Protein AF-A0A358M5G0-F1 (afdb_monomer_lite)

Secondary structure (DSSP, 8-state):
-HHHHHHHHHHHHHHHHHHHHHHHHHHHHHHHHHHHHHHHHTS-HHHHHHS-HHHHHHHHHHHHHHHHHHHHHHHHHHHH--

Sequence (82 aa):
GLYLVLRAIDAAANYYMASTGHIMGTRIETDMRRDLFVHLQKLSFSYYDSAKVGQIMSRITTDLFDVTEFAHHCPEEFFIAG

Radius of gyration: 19.42 Å; chains: 1; bounding box: 41×15×60 Å

Structure (mmCIF, N/CA/C/O backbone):
data_AF-A0A358M5G0-F1
#
_entry.id   AF-A0A358M5G0-F1
#
loop_
_atom_site.group_PDB
_atom_site.id
_atom_site.type_symbol
_atom_site.label_atom_id
_atom_site.label_alt_id
_atom_site.label_comp_id
_atom_site.label_asym_id
_atom_site.label_entity_id
_atom_site.label_seq_id
_atom_site.pdbx_PDB_ins_code
_atom_site.Cartn_x
_atom_site.Cartn_y
_atom_site.Cartn_z
_atom_site.occupancy
_atom_site.B_iso_or_equiv
_atom_site.auth_seq_id
_atom_site.auth_comp_id
_atom_site.auth_asym_id
_atom_site.auth_atom_id
_atom_si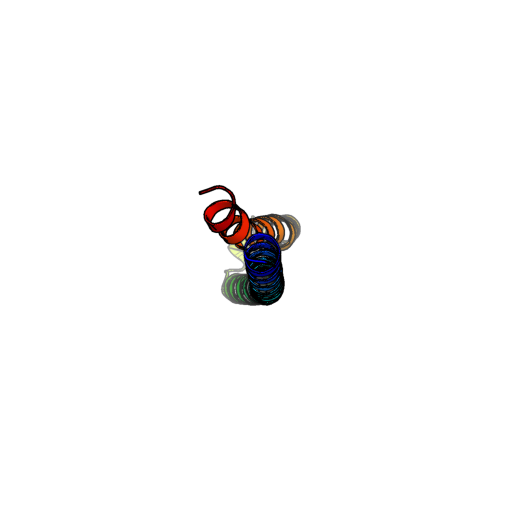te.pdbx_PDB_model_num
ATOM 1 N N . GLY A 1 1 ? 23.707 0.281 -33.034 1.00 74.44 1 GLY A N 1
ATOM 2 C CA . GLY A 1 1 ? 22.542 -0.578 -33.325 1.00 74.44 1 GLY A CA 1
ATOM 3 C C . GLY A 1 1 ? 22.092 -1.317 -32.083 1.00 74.44 1 GLY A C 1
ATOM 4 O O . GLY A 1 1 ? 21.172 -0.859 -31.428 1.00 74.44 1 GLY A O 1
ATOM 5 N N . LEU A 1 2 ? 22.791 -2.396 -31.718 1.00 87.75 2 LEU A N 1
ATOM 6 C CA . LEU A 1 2 ? 22.438 -3.291 -30.605 1.00 87.75 2 LEU A CA 1
ATOM 7 C C . LEU A 1 2 ? 22.233 -2.587 -29.249 1.00 87.75 2 LEU A C 1
ATOM 9 O O . LEU A 1 2 ? 21.240 -2.837 -28.580 1.00 87.75 2 LEU A O 1
ATOM 13 N N . TYR A 1 3 ? 23.115 -1.653 -28.882 1.00 89.25 3 TYR A N 1
ATOM 14 C CA . TYR A 1 3 ? 22.997 -0.895 -27.627 1.00 89.25 3 TYR A CA 1
ATOM 15 C C . TYR A 1 3 ? 21.691 -0.086 -27.518 1.00 89.25 3 TYR A C 1
ATOM 17 O O . TYR A 1 3 ? 21.068 -0.054 -26.462 1.00 89.25 3 TYR A O 1
ATOM 25 N N . LEU A 1 4 ? 21.241 0.529 -28.619 1.00 90.38 4 LEU A N 1
ATOM 26 C CA . LEU A 1 4 ? 19.988 1.294 -28.642 1.00 90.38 4 LEU A CA 1
ATOM 27 C C . LEU A 1 4 ? 18.767 0.382 -28.509 1.00 90.38 4 LEU A C 1
ATOM 29 O O . LEU A 1 4 ? 17.808 0.746 -27.839 1.00 90.38 4 LEU A O 1
ATOM 33 N N . VAL A 1 5 ? 18.820 -0.809 -29.110 1.00 90.81 5 VAL A N 1
ATOM 34 C CA . VAL A 1 5 ? 17.753 -1.812 -28.994 1.00 90.81 5 VAL A CA 1
ATOM 35 C C . VAL A 1 5 ? 17.652 -2.323 -27.557 1.00 90.81 5 VAL A C 1
ATOM 37 O O . VAL A 1 5 ? 16.557 -2.362 -27.010 1.00 90.81 5 VAL A O 1
ATOM 40 N N . LEU A 1 6 ? 18.782 -2.634 -26.915 1.00 89.19 6 LEU A N 1
ATOM 41 C CA . LEU A 1 6 ? 18.807 -3.055 -25.511 1.00 89.19 6 LEU A CA 1
ATOM 42 C C . LEU A 1 6 ? 18.267 -1.962 -24.579 1.00 89.19 6 LEU A C 1
ATOM 44 O O . LEU A 1 6 ? 17.400 -2.237 -23.760 1.00 89.19 6 LEU A O 1
ATOM 48 N N . ARG A 1 7 ? 18.683 -0.702 -24.763 1.00 89.75 7 ARG A N 1
ATOM 49 C CA . ARG A 1 7 ? 18.152 0.432 -23.986 1.00 89.75 7 ARG A CA 1
ATOM 50 C C . ARG A 1 7 ? 16.651 0.651 -24.184 1.00 89.75 7 ARG A C 1
ATOM 52 O O . ARG A 1 7 ? 15.974 1.032 -23.236 1.00 89.75 7 ARG A O 1
ATOM 59 N N . ALA A 1 8 ? 16.128 0.415 -25.386 1.00 90.25 8 ALA A N 1
ATOM 60 C CA . ALA A 1 8 ? 14.694 0.510 -25.646 1.00 90.25 8 ALA A CA 1
ATOM 61 C C . ALA A 1 8 ? 13.906 -0.608 -24.939 1.00 90.25 8 ALA A C 1
ATOM 63 O O . ALA A 1 8 ? 12.836 -0.345 -24.393 1.00 90.25 8 ALA A O 1
ATOM 64 N N . ILE A 1 9 ? 14.449 -1.830 -24.912 1.00 88.06 9 ILE A N 1
ATOM 65 C CA . ILE A 1 9 ? 13.855 -2.966 -24.192 1.00 88.06 9 ILE A CA 1
ATOM 66 C C . ILE A 1 9 ? 13.877 -2.712 -22.682 1.00 88.06 9 ILE A C 1
ATOM 68 O O . ILE A 1 9 ? 12.836 -2.848 -22.043 1.00 88.06 9 ILE A O 1
ATOM 72 N N . ASP A 1 10 ? 15.012 -2.268 -22.131 1.00 85.81 10 ASP A N 1
ATOM 73 C CA . ASP A 1 10 ? 15.133 -1.902 -20.714 1.00 85.81 10 ASP A CA 1
ATOM 74 C C . ASP A 1 10 ? 14.093 -0.838 -20.337 1.00 85.81 10 ASP A C 1
ATOM 76 O O . ASP A 1 10 ? 13.382 -0.972 -19.344 1.00 85.81 10 ASP A O 1
ATOM 80 N N . ALA A 1 11 ? 13.962 0.220 -21.141 1.00 86.12 11 ALA A N 1
ATOM 81 C CA . ALA A 1 11 ? 13.001 1.289 -20.880 1.00 86.12 11 ALA A CA 1
ATOM 82 C C . ALA A 1 11 ? 11.547 0.786 -20.902 1.00 86.12 11 ALA A C 1
ATOM 84 O O . ALA A 1 11 ? 10.753 1.159 -20.039 1.00 86.12 11 ALA A O 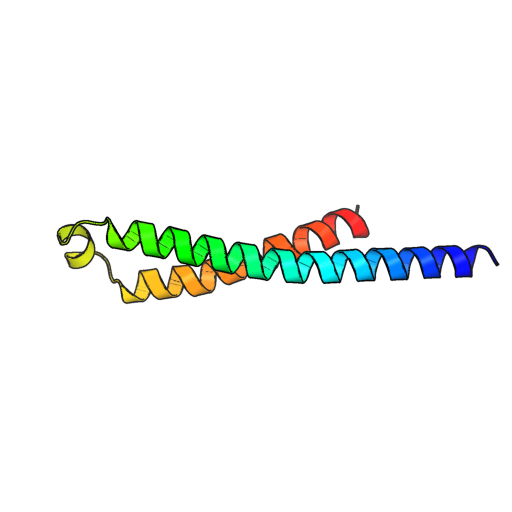1
ATOM 85 N N . ALA A 1 12 ? 11.199 -0.082 -21.856 1.00 86.06 12 ALA A N 1
ATOM 86 C CA . ALA A 1 12 ? 9.861 -0.657 -21.955 1.00 86.06 12 ALA A CA 1
ATOM 87 C C . ALA A 1 12 ? 9.542 -1.599 -20.781 1.00 86.06 12 ALA A C 1
ATOM 89 O O . ALA A 1 12 ? 8.441 -1.541 -20.232 1.00 86.06 12 ALA A O 1
ATOM 90 N N . ALA A 1 13 ? 10.504 -2.429 -20.370 1.00 83.50 13 ALA A N 1
ATOM 91 C CA . ALA A 1 13 ? 10.356 -3.334 -19.234 1.00 83.50 13 ALA A CA 1
ATOM 92 C C . ALA A 1 13 ? 10.172 -2.563 -17.917 1.00 83.50 13 ALA A C 1
ATOM 94 O O . ALA A 1 13 ? 9.237 -2.849 -17.171 1.00 83.50 13 ALA A O 1
ATOM 95 N N . ASN A 1 14 ? 10.993 -1.535 -17.677 1.00 81.12 14 ASN A N 1
ATOM 96 C CA . ASN A 1 14 ? 10.867 -0.668 -16.502 1.00 81.12 14 ASN A CA 1
ATOM 97 C C . ASN A 1 14 ? 9.524 0.071 -16.477 1.00 81.12 14 ASN A C 1
ATOM 99 O O . ASN A 1 14 ? 8.852 0.107 -15.450 1.00 81.12 14 ASN A O 1
ATOM 103 N N . TYR A 1 15 ? 9.078 0.598 -17.622 1.00 83.56 15 TYR A N 1
ATOM 104 C CA . TYR A 1 15 ? 7.780 1.267 -17.720 1.00 83.56 15 TYR A CA 1
ATOM 105 C C . TYR A 1 15 ? 6.608 0.325 -17.403 1.00 83.56 15 TYR A C 1
ATOM 107 O O . TYR A 1 15 ? 5.699 0.683 -16.650 1.00 83.56 15 TYR A O 1
ATOM 115 N N . TYR A 1 16 ? 6.636 -0.893 -17.948 1.00 84.06 16 TYR A N 1
ATOM 116 C CA . TYR A 1 16 ? 5.607 -1.898 -17.688 1.00 84.06 16 TYR A CA 1
ATOM 117 C C . TYR A 1 16 ? 5.579 -2.327 -16.215 1.00 84.06 16 TYR A C 1
ATOM 119 O O . TYR A 1 16 ? 4.503 -2.452 -15.621 1.00 84.06 16 TYR A O 1
ATOM 127 N N . MET A 1 17 ? 6.757 -2.516 -15.618 1.00 81.12 17 MET A N 1
ATOM 128 C CA . MET A 1 17 ? 6.909 -2.906 -14.219 1.00 81.12 17 MET A CA 1
ATOM 129 C C . MET A 1 17 ? 6.386 -1.820 -13.275 1.00 81.12 17 MET A C 1
ATOM 131 O O . MET A 1 17 ? 5.536 -2.115 -12.439 1.00 81.12 17 MET A O 1
ATOM 135 N N . ALA A 1 18 ? 6.789 -0.562 -13.477 1.00 79.44 18 ALA A N 1
ATOM 136 C CA . ALA A 1 18 ? 6.334 0.570 -12.669 1.00 79.44 18 ALA A CA 1
ATOM 137 C C . ALA A 1 18 ? 4.812 0.782 -12.770 1.00 79.44 18 ALA A C 1
ATOM 139 O O . ALA A 1 18 ? 4.123 0.987 -11.768 1.00 79.44 18 ALA A O 1
ATOM 140 N N . SER A 1 19 ? 4.252 0.675 -13.981 1.00 81.50 19 SER A N 1
ATOM 141 C CA . SER A 1 19 ? 2.805 0.808 -14.186 1.00 81.50 19 SER A CA 1
ATOM 142 C C . SER A 1 19 ? 2.024 -0.303 -13.479 1.00 81.50 19 SER A C 1
ATOM 144 O O . SER A 1 19 ? 1.034 -0.034 -12.792 1.00 81.50 19 SER A O 1
ATOM 146 N N . THR A 1 20 ? 2.495 -1.547 -13.592 1.00 80.75 20 THR A N 1
ATOM 147 C CA . THR A 1 20 ? 1.872 -2.697 -12.929 1.00 80.75 20 THR A CA 1
ATOM 148 C C . THR A 1 20 ? 1.997 -2.595 -11.407 1.00 80.75 20 THR A C 1
ATOM 150 O O . THR A 1 20 ? 1.015 -2.841 -10.708 1.00 80.75 20 THR A O 1
ATOM 153 N N . GLY A 1 21 ? 3.153 -2.161 -10.894 1.00 81.56 21 GLY A N 1
ATOM 154 C CA . GLY A 1 21 ? 3.400 -1.954 -9.465 1.00 81.56 21 GLY A CA 1
ATOM 155 C C . GLY A 1 21 ? 2.438 -0.944 -8.839 1.00 81.56 21 GLY A C 1
ATOM 156 O O . GLY A 1 21 ? 1.863 -1.206 -7.783 1.00 81.56 21 GLY A O 1
ATOM 157 N N . HIS A 1 22 ? 2.158 0.172 -9.521 1.00 83.06 22 HIS A N 1
ATOM 158 C CA . HIS A 1 22 ? 1.232 1.190 -9.008 1.00 83.06 22 HIS A CA 1
ATOM 159 C C . HIS A 1 22 ? -0.212 0.690 -8.917 1.00 83.06 22 HIS A C 1
ATOM 161 O O . HIS A 1 22 ? -0.898 0.872 -7.905 1.00 83.06 22 HIS A O 1
ATOM 167 N N . ILE A 1 23 ? -0.672 0.010 -9.967 1.00 85.94 23 ILE A N 1
ATOM 168 C CA . ILE A 1 23 ? -2.025 -0.550 -10.013 1.00 85.94 23 ILE A CA 1
ATOM 169 C C . ILE A 1 23 ? -2.169 -1.680 -8.988 1.00 85.94 23 ILE A C 1
ATOM 171 O O . ILE A 1 23 ? -3.213 -1.805 -8.351 1.00 85.94 23 ILE A O 1
ATOM 175 N N . MET A 1 24 ? -1.132 -2.500 -8.813 1.00 85.06 24 MET A N 1
ATOM 176 C CA . MET A 1 24 ? -1.129 -3.552 -7.804 1.00 85.06 24 MET A CA 1
ATOM 177 C C . MET A 1 24 ? -1.187 -2.960 -6.394 1.00 85.06 24 MET A C 1
ATOM 179 O O . MET A 1 24 ? -2.065 -3.342 -5.628 1.00 85.06 24 MET A O 1
ATOM 183 N N . GLY A 1 25 ? -0.316 -2.000 -6.072 1.00 84.00 25 GLY A N 1
ATOM 184 C CA . GLY A 1 25 ? -0.255 -1.397 -4.742 1.00 84.00 25 GLY A CA 1
ATOM 185 C C . GLY A 1 25 ? -1.601 -0.810 -4.308 1.00 84.00 25 GLY A C 1
ATOM 186 O O . GLY A 1 25 ? -2.145 -1.184 -3.273 1.00 84.00 25 GLY A O 1
ATOM 187 N N . THR A 1 26 ? -2.213 0.015 -5.158 1.00 86.19 26 THR A N 1
ATOM 188 C CA . THR A 1 26 ? -3.526 0.623 -4.864 1.00 86.19 26 THR A CA 1
ATOM 189 C C . THR A 1 26 ? -4.636 -0.407 -4.610 1.00 86.19 26 THR A C 1
ATOM 191 O O . THR A 1 26 ? -5.506 -0.192 -3.760 1.00 86.19 26 THR A O 1
ATOM 194 N N . ARG A 1 27 ? -4.612 -1.553 -5.304 1.00 88.31 27 ARG A N 1
ATOM 195 C CA . ARG A 1 27 ? -5.560 -2.654 -5.067 1.00 88.31 27 ARG A CA 1
ATOM 196 C C . ARG A 1 27 ? -5.302 -3.358 -3.740 1.00 88.31 27 ARG A C 1
ATOM 198 O O . ARG A 1 27 ? -6.257 -3.584 -3.004 1.00 88.31 27 ARG A O 1
ATOM 205 N N . ILE A 1 28 ? -4.040 -3.652 -3.422 1.00 87.38 28 ILE A N 1
ATOM 206 C CA . ILE A 1 28 ? -3.666 -4.290 -2.153 1.00 87.38 28 ILE A CA 1
ATOM 207 C C . ILE A 1 28 ? -4.074 -3.388 -0.980 1.00 87.38 28 ILE A C 1
ATOM 209 O O . ILE A 1 28 ? -4.728 -3.872 -0.059 1.00 87.38 28 ILE A O 1
ATOM 213 N N . GLU A 1 29 ? -3.785 -2.081 -1.026 1.00 88.94 29 GLU A N 1
ATOM 214 C CA . GLU A 1 29 ? -4.218 -1.141 0.022 1.00 88.94 29 GLU A CA 1
ATOM 215 C C . GLU A 1 29 ? -5.741 -1.196 0.219 1.00 88.94 29 GLU A C 1
ATOM 217 O O . GLU A 1 29 ? -6.235 -1.313 1.343 1.00 88.94 29 GLU A O 1
ATOM 222 N N . THR A 1 30 ? -6.493 -1.158 -0.884 1.00 90.38 30 THR A N 1
ATOM 223 C CA . THR A 1 30 ? -7.961 -1.174 -0.861 1.00 90.38 30 THR A CA 1
ATOM 224 C C . THR A 1 30 ? -8.506 -2.458 -0.234 1.00 90.38 30 THR A C 1
ATOM 226 O O . THR A 1 30 ? -9.388 -2.393 0.628 1.00 90.38 30 THR A O 1
ATO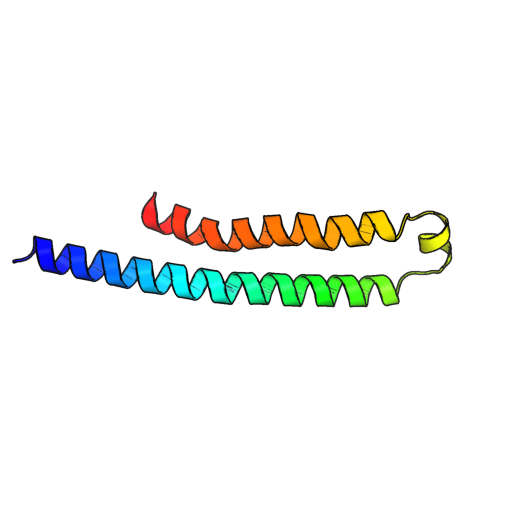M 229 N N . ASP A 1 31 ? -7.973 -3.615 -0.627 1.00 91.62 31 ASP A N 1
ATOM 230 C CA . ASP A 1 31 ? -8.405 -4.914 -0.108 1.00 91.62 31 ASP A CA 1
ATOM 231 C C . ASP A 1 31 ? -8.059 -5.061 1.379 1.00 91.62 31 ASP A C 1
ATOM 233 O O . ASP A 1 31 ? -8.922 -5.418 2.183 1.00 91.62 31 ASP A O 1
ATOM 237 N N . MET A 1 32 ? -6.846 -4.675 1.787 1.00 90.62 32 MET A N 1
ATOM 238 C CA . MET A 1 32 ? -6.432 -4.725 3.191 1.00 90.62 32 MET A CA 1
ATOM 239 C C . MET A 1 32 ? -7.301 -3.821 4.079 1.00 90.62 32 MET A C 1
ATOM 241 O O . MET A 1 32 ? -7.753 -4.246 5.147 1.00 90.62 32 MET A O 1
ATOM 245 N N . ARG A 1 33 ? -7.603 -2.590 3.635 1.00 91.19 33 ARG A N 1
ATOM 246 C CA . ARG A 1 33 ? -8.503 -1.675 4.364 1.00 91.19 33 ARG A CA 1
ATOM 247 C C . ARG A 1 33 ? -9.899 -2.266 4.515 1.00 91.19 33 ARG A C 1
ATOM 249 O O . ARG A 1 33 ? -10.507 -2.138 5.580 1.00 91.19 33 ARG A O 1
ATOM 256 N N . ARG A 1 34 ? -10.408 -2.916 3.466 1.00 91.69 34 ARG A N 1
ATOM 257 C CA . ARG A 1 34 ? -11.719 -3.569 3.479 1.00 91.69 34 ARG A CA 1
ATOM 258 C C . ARG A 1 34 ? -11.760 -4.728 4.471 1.00 91.69 34 ARG A C 1
ATOM 260 O O . ARG A 1 34 ? -12.687 -4.787 5.280 1.00 91.69 34 ARG A O 1
ATOM 267 N N . ASP A 1 35 ? -10.772 -5.612 4.439 1.00 91.69 35 ASP A N 1
ATOM 268 C CA . ASP A 1 35 ? -10.716 -6.785 5.313 1.00 91.69 35 ASP A CA 1
ATOM 269 C C . ASP A 1 35 ? -10.595 -6.392 6.787 1.00 91.69 35 ASP A C 1
ATOM 271 O O . ASP A 1 35 ? -11.326 -6.910 7.637 1.00 91.69 35 ASP A O 1
ATOM 275 N N . LEU A 1 36 ? -9.749 -5.404 7.092 1.00 89.25 36 LEU A N 1
ATOM 276 C CA . LEU A 1 36 ? -9.608 -4.871 8.446 1.00 89.25 36 LEU A CA 1
ATOM 277 C C . LEU A 1 36 ? -10.898 -4.207 8.932 1.00 89.25 36 LEU A C 1
ATOM 279 O O . LEU A 1 36 ? -11.320 -4.437 10.066 1.00 89.25 36 LEU A O 1
ATOM 283 N N . PHE A 1 37 ? -11.586 -3.456 8.072 1.00 89.00 37 PHE A N 1
ATOM 284 C CA . PHE A 1 37 ? -12.878 -2.867 8.417 1.00 89.00 37 PHE A CA 1
ATOM 285 C C . PHE A 1 37 ? -13.956 -3.928 8.691 1.00 89.00 37 PHE A C 1
ATOM 287 O O . PHE A 1 37 ? -14.747 -3.790 9.628 1.00 89.00 37 PHE A O 1
ATOM 294 N N . VAL A 1 38 ? -13.995 -5.013 7.913 1.00 91.56 38 VAL A N 1
ATOM 295 C CA . VAL A 1 38 ? -14.906 -6.146 8.154 1.00 91.56 38 VAL A CA 1
ATOM 296 C C . VAL A 1 38 ? -14.556 -6.872 9.453 1.00 91.56 38 VAL A C 1
ATOM 298 O O . VAL A 1 38 ? -15.456 -7.281 10.189 1.00 91.56 38 VAL A O 1
ATOM 301 N N . HIS A 1 39 ? -13.269 -7.027 9.758 1.00 89.50 39 HIS A N 1
ATOM 302 C CA . HIS A 1 39 ? -12.818 -7.648 10.999 1.00 89.50 39 HIS A CA 1
ATOM 303 C C . HIS A 1 39 ? -13.237 -6.830 12.227 1.00 89.50 39 HIS A C 1
ATOM 305 O O . HIS A 1 39 ? -13.795 -7.386 13.173 1.00 89.50 39 HIS A O 1
ATOM 311 N N . LEU A 1 40 ? -13.059 -5.507 12.181 1.00 87.06 40 LEU A N 1
ATOM 312 C CA . LEU A 1 40 ? -13.485 -4.605 13.251 1.00 87.06 40 LEU A CA 1
ATOM 313 C C . LEU A 1 40 ? -14.997 -4.692 13.503 1.00 87.06 40 LEU A C 1
ATOM 315 O O . LEU A 1 40 ? -15.435 -4.788 14.647 1.00 87.06 40 LEU A O 1
ATOM 319 N N . GLN A 1 41 ? -15.823 -4.770 12.463 1.00 87.38 41 GLN A N 1
ATOM 320 C CA . GLN A 1 41 ? -17.275 -4.902 12.649 1.00 87.38 41 GLN A CA 1
ATOM 321 C C . GLN A 1 41 ? -17.704 -6.173 13.404 1.00 87.38 41 GLN A C 1
ATOM 323 O O . GLN A 1 41 ? -18.793 -6.202 13.971 1.00 87.38 41 GLN A O 1
ATOM 328 N N . LYS A 1 42 ? -16.872 -7.221 13.426 1.00 89.81 42 LYS A N 1
ATOM 329 C CA . LYS A 1 42 ? -17.158 -8.488 14.123 1.00 89.81 42 LYS A CA 1
ATOM 330 C C . LYS A 1 42 ? -16.672 -8.511 15.576 1.00 89.81 42 LYS A C 1
ATOM 332 O O . LYS A 1 42 ? -16.926 -9.484 16.285 1.00 89.81 42 LYS A O 1
ATOM 337 N N . LEU A 1 43 ? -15.950 -7.484 16.016 1.00 87.69 43 LEU A N 1
ATOM 338 C CA . LEU A 1 43 ? -15.350 -7.427 17.344 1.00 87.69 43 LEU A CA 1
ATOM 339 C C . LEU A 1 43 ? -16.381 -7.056 18.419 1.00 87.69 43 LEU A C 1
ATOM 341 O O . LEU A 1 43 ? -17.295 -6.268 18.189 1.00 87.69 43 LEU A O 1
ATOM 345 N N . SER A 1 44 ? -16.229 -7.632 19.613 1.00 85.31 44 SER A N 1
ATOM 346 C CA . SER A 1 44 ? -17.152 -7.399 20.733 1.00 85.31 44 SER A CA 1
ATOM 347 C C . SER A 1 44 ? -17.008 -5.997 21.342 1.00 85.31 44 SER A C 1
ATOM 349 O O . SER A 1 44 ? -15.922 -5.422 21.334 1.00 85.31 44 SER A O 1
ATOM 351 N N . PHE A 1 45 ? -18.072 -5.477 21.960 1.00 80.25 45 PHE A N 1
ATOM 352 C CA . PHE A 1 45 ? -18.054 -4.178 22.651 1.00 80.25 45 PHE A CA 1
ATOM 353 C C . PHE A 1 45 ? -16.971 -4.073 23.738 1.00 80.25 45 PHE A C 1
ATOM 355 O O . PHE A 1 45 ? -16.320 -3.042 23.845 1.00 80.25 45 PHE A O 1
ATOM 362 N N . SER A 1 46 ? -16.675 -5.166 24.453 1.00 84.12 46 SER A N 1
ATOM 363 C CA . SER A 1 46 ? -15.609 -5.191 25.468 1.00 84.12 46 SER A CA 1
ATOM 364 C C . SER A 1 46 ? -14.208 -4.958 24.881 1.00 84.12 46 SER A C 1
ATOM 366 O O . SER A 1 46 ? -13.341 -4.388 25.547 1.00 84.12 46 SER A O 1
ATOM 368 N N . TYR A 1 47 ? -13.980 -5.341 23.619 1.00 82.00 47 TYR A N 1
ATOM 369 C CA . TYR A 1 47 ? -12.745 -4.978 22.924 1.00 82.00 47 TYR A CA 1
ATOM 370 C C . TYR A 1 47 ? -12.666 -3.462 22.744 1.00 82.00 47 TYR A C 1
ATOM 372 O O . TYR A 1 47 ? -11.629 -2.869 23.011 1.00 82.00 47 TYR A O 1
ATOM 380 N N . TYR A 1 48 ? -13.770 -2.822 22.363 1.00 82.19 48 TYR A N 1
ATOM 381 C CA . TYR A 1 48 ? -13.831 -1.379 22.142 1.00 82.19 48 TYR A CA 1
ATOM 382 C C . TYR A 1 48 ? -13.782 -0.534 23.418 1.00 82.19 48 TYR A C 1
ATOM 384 O O . TYR A 1 48 ? -13.342 0.611 23.355 1.00 82.19 48 TYR A O 1
ATOM 392 N N . ASP A 1 49 ? -14.134 -1.104 24.570 1.00 79.88 49 ASP A N 1
ATOM 393 C CA . ASP A 1 49 ? -13.987 -0.437 25.870 1.00 79.88 49 ASP A CA 1
ATOM 394 C C . ASP A 1 49 ? -12.516 -0.283 26.296 1.00 79.88 49 ASP A C 1
ATOM 396 O O . ASP A 1 49 ? -12.159 0.661 27.000 1.00 79.88 49 ASP A O 1
ATOM 400 N N . SER A 1 50 ? -11.643 -1.200 25.862 1.00 76.50 50 SER A N 1
ATOM 401 C CA . SER A 1 50 ? -10.205 -1.172 26.17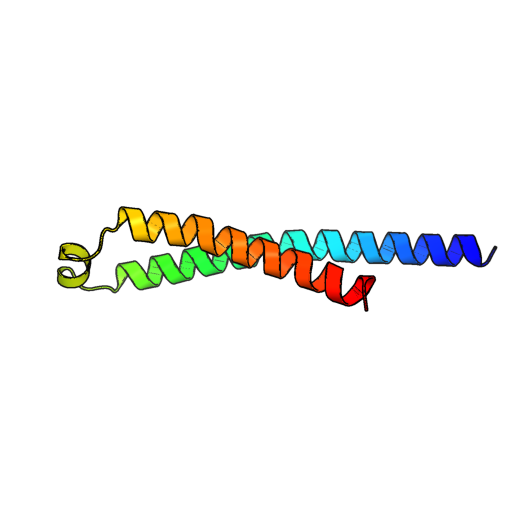5 1.00 76.50 50 SER A CA 1
ATOM 402 C C . SER A 1 50 ? -9.337 -0.689 25.009 1.00 76.50 50 SER A C 1
ATOM 404 O O . SER A 1 50 ? -8.264 -0.113 25.218 1.00 76.50 50 SER A O 1
ATOM 406 N N . ALA A 1 51 ? -9.793 -0.890 23.773 1.00 75.31 51 ALA A N 1
ATOM 407 C CA . ALA A 1 51 ? -9.056 -0.552 22.572 1.00 75.31 51 ALA A CA 1
ATOM 408 C C . ALA A 1 51 ? -9.382 0.868 22.095 1.00 75.31 51 ALA A C 1
ATOM 410 O O . ALA A 1 51 ? -10.516 1.208 21.763 1.00 75.31 51 ALA A O 1
ATOM 411 N N . LYS A 1 52 ? -8.346 1.703 21.971 1.00 80.62 52 LYS A N 1
ATOM 412 C CA . LYS A 1 52 ? -8.463 3.046 21.388 1.00 80.62 52 LYS A CA 1
ATOM 413 C C . LYS A 1 52 ? -8.722 2.937 19.883 1.00 80.62 52 LYS A C 1
ATOM 415 O O . LYS A 1 52 ? -7.775 2.896 19.099 1.00 80.62 52 LYS A O 1
ATOM 420 N N . VAL A 1 53 ? -9.992 2.939 19.475 1.00 79.25 53 VAL A N 1
ATOM 421 C CA . VAL A 1 53 ? -10.422 2.826 18.064 1.00 79.25 53 VAL A CA 1
ATOM 422 C C . VAL A 1 53 ? -9.672 3.792 17.146 1.00 79.25 53 VAL A C 1
ATOM 424 O O . VAL A 1 53 ? -9.218 3.393 16.079 1.00 79.25 53 VAL A O 1
ATOM 427 N N . GLY A 1 54 ? -9.447 5.035 17.583 1.00 81.25 54 GLY A N 1
ATOM 428 C CA . GLY A 1 54 ? -8.688 6.018 16.801 1.00 81.25 54 GLY A CA 1
ATOM 429 C C . GLY A 1 54 ? -7.239 5.602 16.515 1.00 81.25 54 GLY A C 1
ATOM 430 O O . GLY A 1 54 ? -6.742 5.820 15.415 1.00 81.25 54 GLY A O 1
ATOM 431 N N . GLN A 1 55 ? -6.573 4.937 17.464 1.00 85.50 55 GLN A N 1
ATOM 432 C CA . GLN A 1 55 ? -5.212 4.430 17.270 1.00 85.50 55 GLN A CA 1
ATOM 433 C C . GLN A 1 55 ? -5.190 3.250 16.292 1.00 85.50 55 GLN A C 1
ATOM 435 O O . GLN A 1 55 ? -4.265 3.139 15.491 1.00 85.50 55 GLN A O 1
ATOM 440 N N . ILE A 1 56 ? -6.209 2.388 16.335 1.00 84.94 56 ILE A N 1
ATOM 441 C CA . ILE A 1 56 ? -6.348 1.273 15.393 1.00 84.94 56 ILE A CA 1
ATOM 442 C C . ILE A 1 56 ? -6.566 1.809 13.976 1.00 84.94 56 ILE A C 1
ATOM 444 O O . ILE A 1 56 ? -5.844 1.418 13.067 1.00 84.94 56 ILE A O 1
ATO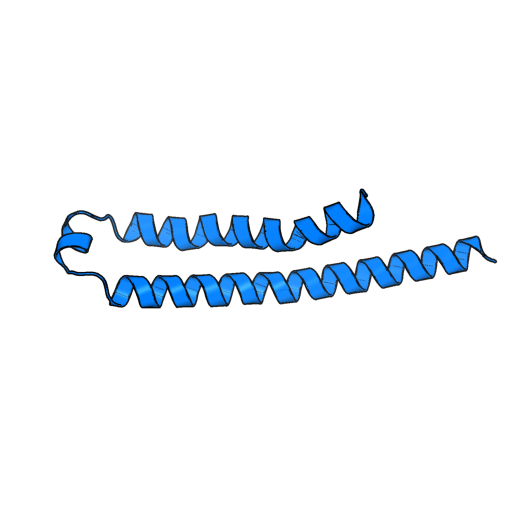M 448 N N . MET A 1 57 ? -7.483 2.761 13.793 1.00 83.75 57 MET A N 1
ATOM 449 C CA . MET A 1 57 ? -7.748 3.373 12.483 1.00 83.75 57 MET A CA 1
ATOM 450 C C . MET A 1 57 ? -6.519 4.097 11.914 1.00 83.75 57 MET A C 1
ATOM 452 O O . MET A 1 57 ? -6.261 4.023 10.712 1.00 83.75 57 MET A O 1
ATOM 456 N N . SER A 1 58 ? -5.732 4.753 12.777 1.00 87.56 58 SER A N 1
ATOM 457 C CA . SER A 1 58 ? -4.467 5.378 12.377 1.00 87.56 58 SER A CA 1
ATOM 458 C C . SER A 1 58 ? -3.469 4.344 11.863 1.00 87.56 58 SER A C 1
ATOM 460 O O . SER A 1 58 ? -2.931 4.527 10.778 1.00 87.56 58 SER A O 1
ATOM 462 N N . ARG A 1 59 ? -3.260 3.242 12.594 1.00 87.19 59 ARG A N 1
ATOM 463 C CA . ARG A 1 59 ? -2.338 2.168 12.185 1.00 87.19 59 ARG A CA 1
ATOM 464 C C . ARG A 1 59 ? -2.790 1.465 10.916 1.00 87.19 59 ARG A C 1
ATOM 466 O O . ARG A 1 59 ? -1.986 1.244 10.030 1.00 87.19 59 ARG A O 1
ATOM 473 N N . ILE A 1 60 ? -4.088 1.202 10.775 1.00 87.06 60 ILE A N 1
ATOM 474 C CA . ILE A 1 60 ? -4.648 0.649 9.534 1.00 87.06 60 ILE A CA 1
ATOM 475 C C . ILE A 1 60 ? -4.348 1.565 8.344 1.00 87.06 60 ILE A C 1
ATOM 477 O O . ILE A 1 60 ? -4.211 1.087 7.235 1.00 87.06 60 ILE A O 1
ATOM 481 N N . THR A 1 61 ? -4.252 2.878 8.522 1.00 84.88 61 THR A N 1
ATOM 482 C CA . THR A 1 61 ? -3.961 3.761 7.385 1.00 84.88 61 THR A CA 1
ATOM 483 C C . THR A 1 61 ? -2.460 3.867 7.128 1.00 84.88 61 THR A C 1
ATOM 485 O O . THR A 1 61 ? -2.033 3.715 5.990 1.00 84.88 61 THR A O 1
ATOM 488 N N . THR A 1 62 ? -1.664 4.105 8.172 1.00 88.69 62 THR A N 1
ATOM 489 C CA . THR A 1 62 ? -0.211 4.295 8.052 1.00 88.69 62 THR A CA 1
ATOM 490 C C . THR A 1 62 ? 0.509 2.991 7.721 1.00 88.69 62 THR A C 1
ATOM 492 O O . THR A 1 62 ? 1.216 2.927 6.726 1.00 88.69 62 THR A O 1
ATOM 495 N N . ASP A 1 63 ? 0.262 1.922 8.477 1.00 89.19 63 ASP A N 1
ATOM 496 C CA . ASP A 1 63 ? 0.990 0.662 8.309 1.00 89.19 63 ASP A CA 1
ATOM 497 C C . ASP A 1 63 ? 0.624 -0.011 6.971 1.00 89.19 63 ASP A C 1
ATOM 499 O O . ASP A 1 63 ? 1.469 -0.631 6.332 1.00 89.19 63 ASP A O 1
ATOM 503 N N . LEU A 1 64 ? -0.628 0.120 6.504 1.00 86.94 64 LEU A N 1
ATOM 504 C CA . LEU A 1 64 ? -1.020 -0.408 5.190 1.00 86.94 64 LEU A CA 1
ATOM 505 C C . LEU A 1 64 ? -0.407 0.377 4.032 1.00 86.94 64 LEU A C 1
ATOM 507 O O . LEU A 1 64 ? -0.135 -0.222 2.991 1.00 86.94 64 LEU A O 1
ATOM 511 N N . PHE A 1 65 ? -0.206 1.686 4.194 1.00 86.38 65 PHE A N 1
ATOM 512 C CA . PHE A 1 65 ? 0.503 2.492 3.207 1.00 86.38 65 PHE A CA 1
ATOM 513 C C . PHE A 1 65 ? 1.952 2.014 3.085 1.00 86.38 65 PHE A C 1
ATOM 515 O O . PHE A 1 65 ? 2.374 1.672 1.984 1.00 86.38 65 PHE A O 1
ATOM 522 N N . ASP A 1 66 ? 2.647 1.840 4.212 1.00 86.56 66 ASP A N 1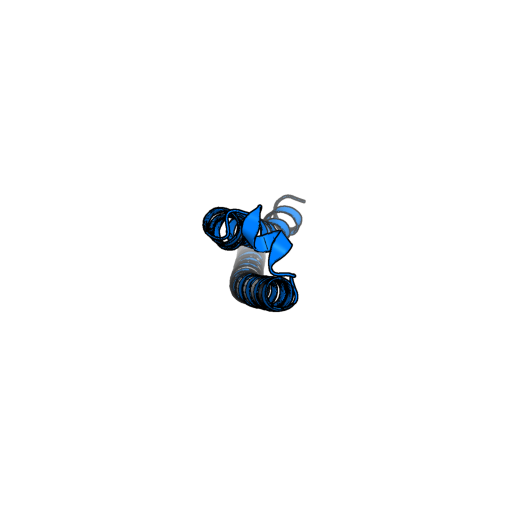
ATOM 523 C CA . ASP A 1 66 ? 4.025 1.338 4.241 1.00 86.56 66 ASP A CA 1
ATOM 524 C C . ASP A 1 66 ? 4.137 -0.072 3.623 1.00 86.56 66 ASP A C 1
ATOM 526 O O . ASP A 1 66 ? 5.042 -0.353 2.836 1.00 86.56 66 ASP A O 1
ATOM 530 N N . VAL A 1 67 ? 3.185 -0.972 3.916 1.00 85.62 67 VAL A N 1
ATOM 531 C CA . VAL A 1 67 ? 3.126 -2.318 3.306 1.00 85.62 67 VAL A CA 1
ATOM 532 C C . VAL A 1 67 ? 2.883 -2.243 1.799 1.00 85.62 67 VAL A C 1
ATOM 534 O O . VAL A 1 67 ? 3.443 -3.033 1.039 1.00 85.62 67 VAL A O 1
ATOM 537 N N . THR A 1 68 ? 2.052 -1.303 1.357 1.00 83.62 68 THR A N 1
ATOM 538 C CA . THR A 1 68 ? 1.738 -1.111 -0.059 1.00 83.62 68 THR A CA 1
ATOM 539 C C . THR A 1 68 ? 2.931 -0.544 -0.820 1.00 83.62 68 THR A C 1
ATOM 541 O O . THR A 1 68 ? 3.236 -1.021 -1.911 1.00 83.62 68 THR A O 1
ATOM 544 N N . GLU A 1 69 ? 3.627 0.430 -0.239 1.00 84.62 69 GLU A N 1
ATOM 545 C CA . GLU A 1 69 ? 4.857 1.012 -0.774 1.00 84.62 69 GLU A CA 1
ATOM 546 C C . GLU A 1 69 ? 5.961 -0.049 -0.867 1.00 84.62 69 GLU A C 1
ATOM 548 O O . GLU A 1 69 ? 6.585 -0.213 -1.916 1.00 84.62 69 GLU A O 1
ATOM 553 N N . PHE A 1 70 ? 6.116 -0.878 0.168 1.00 83.81 70 PHE A N 1
ATOM 554 C CA . PHE A 1 70 ? 7.026 -2.018 0.125 1.00 83.81 70 PHE A CA 1
ATOM 555 C C . PHE A 1 70 ? 6.642 -3.027 -0.967 1.00 83.81 70 PHE A C 1
ATOM 557 O O . PHE A 1 70 ? 7.487 -3.431 -1.760 1.00 83.81 70 PHE A O 1
ATOM 564 N N . ALA A 1 71 ? 5.369 -3.420 -1.062 1.00 79.38 71 ALA A N 1
ATOM 565 C CA . ALA A 1 71 ? 4.902 -4.351 -2.092 1.00 79.38 71 ALA A CA 1
ATOM 566 C C . ALA A 1 71 ? 5.023 -3.776 -3.516 1.00 79.38 71 ALA A C 1
ATOM 568 O O . ALA A 1 71 ? 5.132 -4.537 -4.477 1.00 79.38 71 ALA A O 1
ATOM 569 N N . HIS A 1 72 ? 5.009 -2.450 -3.651 1.00 77.62 72 HIS A N 1
ATOM 570 C CA . HIS A 1 72 ? 5.212 -1.739 -4.906 1.00 77.62 72 HIS A CA 1
ATOM 571 C C . HIS A 1 72 ? 6.686 -1.708 -5.325 1.00 77.62 72 HIS A C 1
ATOM 573 O O . HIS A 1 72 ? 6.980 -1.986 -6.485 1.00 77.62 72 HIS A O 1
ATOM 579 N N . HIS A 1 73 ? 7.599 -1.375 -4.407 1.00 79.75 73 HIS A N 1
ATOM 580 C CA . HIS A 1 73 ? 9.026 -1.215 -4.711 1.00 79.75 73 HIS A CA 1
ATOM 581 C C . HIS A 1 73 ? 9.818 -2.523 -4.653 1.00 79.75 73 HIS A C 1
ATOM 583 O O . HIS A 1 73 ? 10.800 -2.672 -5.371 1.00 79.75 73 HIS A O 1
ATOM 589 N N . CYS A 1 74 ? 9.387 -3.509 -3.865 1.00 73.94 74 CYS A N 1
ATOM 590 C CA . CYS A 1 74 ? 10.088 -4.788 -3.736 1.00 73.94 74 CYS A CA 1
ATOM 591 C C . CYS A 1 74 ? 10.286 -5.532 -5.079 1.00 73.94 74 CYS A C 1
ATOM 593 O O . CYS A 1 74 ? 11.385 -6.045 -5.296 1.00 73.94 74 CYS A O 1
ATOM 595 N N . PRO A 1 75 ? 9.314 -5.572 -6.017 1.00 70.19 75 PRO A N 1
ATOM 596 C CA . PRO A 1 75 ? 9.540 -6.104 -7.360 1.00 70.19 75 PRO A CA 1
ATOM 597 C C . PRO A 1 75 ? 10.605 -5.306 -8.116 1.00 70.19 75 PRO A C 1
ATOM 599 O O . PRO A 1 75 ? 11.523 -5.885 -8.686 1.00 70.19 75 PRO A O 1
ATOM 602 N N . GLU A 1 76 ? 10.508 -3.979 -8.096 1.00 66.81 76 GLU A N 1
ATOM 603 C CA . GLU A 1 76 ? 11.440 -3.100 -8.799 1.00 66.81 76 GLU A CA 1
ATOM 604 C C . GLU A 1 76 ? 12.882 -3.301 -8.302 1.00 66.81 76 GLU A C 1
ATOM 606 O O . GLU A 1 76 ? 13.795 -3.486 -9.104 1.00 66.81 76 GLU A O 1
ATOM 611 N N . GLU A 1 77 ? 13.083 -3.397 -6.986 1.00 68.06 77 GLU A N 1
ATOM 612 C CA . GLU A 1 77 ? 14.395 -3.665 -6.394 1.00 68.06 77 GLU A CA 1
ATOM 613 C C . GLU A 1 77 ? 14.916 -5.075 -6.713 1.00 68.06 77 GLU A C 1
ATOM 615 O O . GLU A 1 77 ? 16.070 -5.218 -7.111 1.00 68.06 77 GLU A O 1
ATOM 620 N N . PHE A 1 78 ? 14.091 -6.122 -6.608 1.00 64.94 78 PHE A N 1
ATOM 621 C CA . PHE A 1 78 ? 14.536 -7.495 -6.895 1.00 64.94 78 PHE A CA 1
ATOM 622 C C . PHE A 1 78 ? 14.858 -7.737 -8.375 1.00 64.94 78 PHE A C 1
ATOM 624 O O . PHE A 1 78 ? 15.754 -8.522 -8.678 1.00 64.94 78 PHE A O 1
ATOM 631 N N . PHE A 1 79 ? 14.121 -7.109 -9.296 1.00 62.91 79 PHE A N 1
ATOM 632 C CA . PHE A 1 79 ? 14.292 -7.326 -10.735 1.00 62.91 79 PHE A CA 1
ATOM 633 C C . PHE A 1 79 ? 15.338 -6.402 -11.376 1.00 62.91 79 PHE A C 1
ATOM 635 O O . PHE A 1 79 ? 15.860 -6.753 -12.432 1.00 62.91 79 PHE A O 1
ATOM 642 N N . ILE A 1 80 ? 15.642 -5.244 -10.775 1.00 61.28 80 ILE A N 1
ATOM 643 C CA . ILE A 1 80 ? 16.615 -4.277 -11.317 1.00 61.28 80 ILE A CA 1
ATOM 644 C C . ILE A 1 80 ? 17.964 -4.334 -10.579 1.00 61.28 80 ILE A C 1
ATOM 646 O O . ILE A 1 80 ? 18.996 -4.086 -11.202 1.00 61.28 80 ILE A O 1
ATOM 650 N N . ALA A 1 81 ? 17.984 -4.652 -9.277 1.00 54.25 81 ALA A N 1
ATOM 651 C CA . ALA A 1 81 ? 19.218 -4.733 -8.482 1.00 54.25 81 ALA A CA 1
ATOM 652 C C . ALA A 1 81 ? 19.777 -6.164 -8.318 1.00 54.25 81 ALA A C 1
ATOM 654 O O . ALA A 1 81 ? 20.843 -6.321 -7.716 1.00 54.25 81 ALA A O 1
ATOM 655 N N . GLY A 1 82 ? 19.072 -7.182 -8.832 1.00 46.00 82 GLY A N 1
ATOM 656 C CA . GLY A 1 82 ? 19.487 -8.593 -8.861 1.00 46.00 82 GLY A CA 1
ATOM 657 C C . GLY A 1 82 ? 20.303 -8.989 -10.086 1.00 46.00 82 GLY A C 1
ATOM 658 O O . GLY A 1 82 ? 20.069 -8.421 -11.175 1.00 46.00 82 GLY A O 1
#

Foldseek 3Di:
DVVVVVVVVVVVVLVVLLVVLVVVLVVQLVVLLVVVVVVVVPDDVVCVVPDPVVVVVVCNNVVSNVVSVCSSCVVVCVVVVD

pLDDT: mean 82.93, std 8.41, range [46.0, 91.69]